Protein AF-A0A5J4PST0-F1 (afdb_monomer)

pLDDT: mean 70.12, std 13.27, rang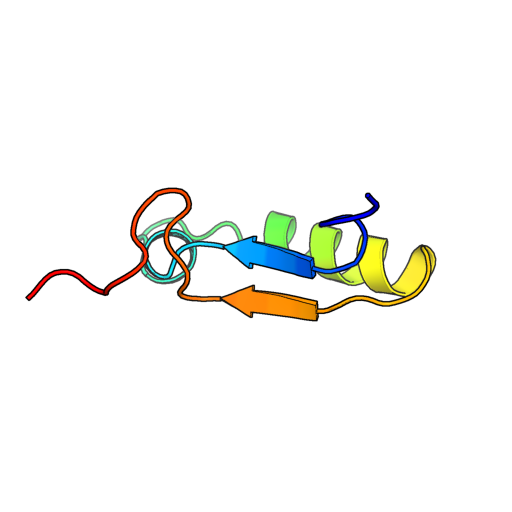e [41.94, 86.94]

Secondary structure (DSSP, 8-state):
---SSSEEEE-HHHHHSTT--HHHHHHHHHHHHHHT--EEEET--TT-SS---

Solvent-accessible surface area (backbone atoms only — not comparable to full-atom values): 3417 Å² total; per-residue (Å²): 139,83,86,64,91,45,53,47,71,39,33,48,63,53,72,70,36,98,78,45,62,61,68,59,54,50,52,50,53,51,50,28,65,70,70,80,44,61,48,76,43,75,56,41,47,99,84,45,101,59,83,85,132

Structure (mmCIF, N/CA/C/O backbone):
data_AF-A0A5J4PST0-F1
#
_entry.id   AF-A0A5J4PST0-F1
#
loop_
_atom_site.group_PDB
_atom_site.id
_atom_site.type_symbol
_atom_site.label_atom_id
_atom_site.label_alt_id
_atom_site.label_comp_id
_atom_site.label_asym_id
_atom_site.label_entity_id
_atom_site.label_seq_id
_atom_site.pdbx_PDB_ins_code
_atom_site.Cartn_x
_atom_site.Cartn_y
_atom_site.Cartn_z
_atom_site.occupancy
_atom_site.B_iso_or_equiv
_atom_site.auth_seq_id
_atom_site.auth_comp_id
_atom_site.auth_asym_id
_atom_site.auth_atom_id
_atom_site.pdbx_PDB_model_num
ATOM 1 N N . MET A 1 1 ? 12.329 17.634 8.040 1.00 44.47 1 MET A N 1
ATOM 2 C CA . MET A 1 1 ? 10.985 17.065 8.251 1.00 44.47 1 MET A CA 1
ATOM 3 C C . MET A 1 1 ? 10.565 16.499 6.906 1.00 44.47 1 MET A C 1
ATOM 5 O O . MET A 1 1 ? 10.125 17.258 6.060 1.00 44.47 1 MET A O 1
ATOM 9 N N . GLU A 1 2 ? 10.829 15.221 6.653 1.00 45.94 2 GLU A N 1
ATOM 10 C CA . GLU A 1 2 ? 10.329 14.513 5.462 1.00 45.94 2 GLU A CA 1
ATOM 11 C C . GLU A 1 2 ? 9.687 13.216 5.947 1.00 45.94 2 GLU A C 1
ATOM 13 O O . GLU A 1 2 ? 10.156 12.110 5.703 1.00 45.94 2 GLU A O 1
ATOM 18 N N . GLU A 1 3 ? 8.636 13.368 6.746 1.00 45.69 3 GLU A N 1
ATOM 19 C CA . GLU A 1 3 ? 7.738 12.259 7.029 1.00 45.69 3 GLU A CA 1
ATOM 20 C C . GLU A 1 3 ? 6.858 12.046 5.789 1.00 45.69 3 GLU A C 1
ATOM 22 O O . GLU A 1 3 ? 6.179 12.967 5.342 1.00 45.69 3 GLU A O 1
ATOM 27 N N . GLY A 1 4 ? 6.871 10.837 5.220 1.00 53.62 4 GLY A N 1
ATOM 28 C CA . GLY A 1 4 ? 5.681 10.329 4.528 1.00 53.62 4 GLY A CA 1
ATOM 29 C C . GLY A 1 4 ? 5.687 10.187 3.003 1.00 53.62 4 GLY A C 1
ATOM 30 O O . GLY A 1 4 ? 4.618 9.965 2.455 1.00 53.62 4 GLY A O 1
ATOM 31 N N . LYS A 1 5 ? 6.816 10.262 2.278 1.00 55.94 5 LYS A N 1
ATOM 32 C CA . LYS A 1 5 ? 6.779 10.059 0.805 1.00 55.94 5 LYS A CA 1
ATOM 33 C C . LYS A 1 5 ? 6.984 8.614 0.332 1.00 55.94 5 LYS A C 1
ATOM 35 O O . LYS A 1 5 ? 6.694 8.303 -0.816 1.00 55.94 5 LYS A O 1
ATOM 40 N N . LEU A 1 6 ? 7.483 7.740 1.208 1.00 64.12 6 LEU A N 1
ATOM 41 C CA . LEU A 1 6 ? 7.816 6.341 0.890 1.00 64.12 6 LEU A CA 1
ATOM 42 C C . LEU A 1 6 ? 6.962 5.328 1.667 1.00 64.12 6 LEU A C 1
ATOM 44 O O . LEU A 1 6 ? 7.179 4.126 1.541 1.00 64.12 6 LEU A O 1
ATOM 48 N N . MET A 1 7 ? 6.039 5.799 2.509 1.00 70.19 7 MET A N 1
ATOM 49 C CA . MET A 1 7 ? 5.176 4.943 3.320 1.00 70.19 7 MET A CA 1
ATOM 50 C C . MET A 1 7 ? 3.729 5.384 3.152 1.00 70.19 7 MET A C 1
ATOM 52 O O . MET A 1 7 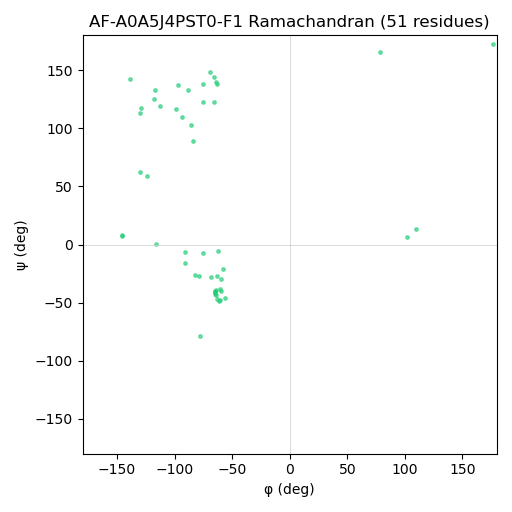? 3.378 6.480 3.581 1.00 70.19 7 MET A O 1
ATOM 56 N N . ASP A 1 8 ? 2.918 4.530 2.536 1.00 76.88 8 ASP A N 1
ATOM 57 C CA . ASP A 1 8 ? 1.471 4.722 2.424 1.00 76.88 8 ASP A CA 1
ATOM 58 C C . ASP A 1 8 ? 0.774 3.926 3.524 1.00 76.88 8 ASP A C 1
ATOM 60 O O . ASP A 1 8 ? 1.173 2.797 3.811 1.00 76.88 8 ASP A O 1
ATOM 64 N N . LYS A 1 9 ? -0.230 4.506 4.181 1.00 76.75 9 LYS A N 1
ATOM 65 C CA . LYS A 1 9 ? -1.002 3.828 5.227 1.00 76.75 9 LYS A CA 1
ATOM 66 C C . LYS A 1 9 ? -2.415 3.615 4.712 1.00 76.75 9 LYS A C 1
ATOM 68 O O . LYS A 1 9 ? -3.134 4.576 4.461 1.00 76.75 9 LYS A O 1
ATOM 73 N N . LYS A 1 10 ? -2.835 2.357 4.612 1.00 74.88 10 LYS A N 1
ATOM 74 C CA . LYS A 1 10 ? -4.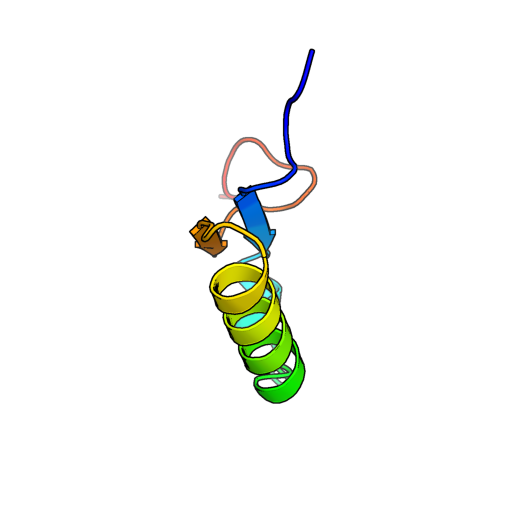193 1.990 4.200 1.00 74.88 10 LYS A CA 1
ATOM 75 C C . LYS A 1 10 ? -4.889 1.253 5.331 1.00 74.88 10 LYS A C 1
ATOM 77 O O . LYS A 1 10 ? -4.344 0.325 5.922 1.00 74.88 10 LYS A O 1
ATOM 82 N N . SER A 1 11 ? -6.122 1.637 5.635 1.00 72.81 11 SER A N 1
ATOM 83 C CA . SER A 1 11 ? -6.887 1.035 6.730 1.00 72.81 11 SER A CA 1
ATOM 84 C C . SER A 1 11 ? -7.283 -0.410 6.421 1.00 72.81 11 SER A C 1
ATOM 86 O O . SER A 1 11 ? -7.590 -0.746 5.277 1.00 72.81 11 SER A O 1
ATOM 88 N N . LEU A 1 12 ? -7.389 -1.272 7.442 1.00 73.12 12 LEU A N 1
ATOM 89 C CA . LEU A 1 12 ? -7.830 -2.662 7.235 1.00 73.12 12 LEU A CA 1
ATOM 90 C C . LEU A 1 12 ? -9.239 -2.719 6.625 1.00 73.12 12 LEU A C 1
ATOM 92 O O . LEU A 1 12 ? -9.559 -3.621 5.859 1.00 73.12 12 LEU A O 1
ATOM 96 N N . ARG A 1 13 ? -10.074 -1.716 6.917 1.00 71.31 13 ARG A N 1
ATOM 97 C CA . ARG A 1 13 ? -11.417 -1.557 6.351 1.00 71.31 13 ARG A CA 1
ATOM 98 C C . ARG A 1 13 ? -11.419 -1.339 4.835 1.00 71.31 13 ARG A C 1
ATOM 100 O O . ARG A 1 13 ? -12.388 -1.732 4.194 1.00 71.31 13 ARG A O 1
ATOM 107 N N . PHE A 1 14 ? -10.347 -0.780 4.266 1.00 73.00 14 PHE A N 1
ATOM 108 C CA . PHE A 1 14 ? -10.179 -0.666 2.816 1.00 73.00 14 PHE A CA 1
ATOM 109 C C . PHE A 1 14 ? -10.079 -2.057 2.174 1.00 73.00 14 PHE A C 1
ATOM 111 O O . PHE A 1 14 ? -10.768 -2.323 1.196 1.00 73.00 14 PHE A O 1
ATOM 118 N N . LEU A 1 15 ? -9.314 -2.977 2.780 1.00 70.94 15 LEU A N 1
ATOM 119 C CA . LEU A 1 15 ? -9.178 -4.365 2.308 1.00 70.94 15 LEU A CA 1
ATOM 120 C C . LEU A 1 15 ? -10.299 -5.313 2.751 1.00 70.94 15 LEU A C 1
ATOM 122 O O . LEU A 1 15 ? -10.542 -6.333 2.113 1.00 70.94 15 LEU A O 1
ATOM 126 N N . LYS A 1 16 ? -10.953 -5.021 3.877 1.00 69.44 16 LYS A N 1
ATOM 127 C CA . LYS A 1 16 ? -12.050 -5.832 4.430 1.00 69.44 16 LYS A CA 1
ATOM 128 C C . LYS A 1 16 ? -13.425 -5.371 3.927 1.00 69.44 16 LYS A C 1
ATOM 130 O O . LYS A 1 16 ? -14.442 -5.989 4.241 1.00 69.44 16 LYS A O 1
ATOM 135 N N . GLY A 1 17 ? -13.480 -4.263 3.192 1.00 66.31 17 GLY A N 1
ATOM 136 C CA . GLY A 1 17 ? -14.698 -3.751 2.582 1.00 66.31 17 GLY A CA 1
ATOM 137 C C . GLY A 1 17 ? -15.212 -4.697 1.498 1.00 66.31 17 GLY A C 1
ATOM 138 O O . GLY A 1 17 ? -14.447 -5.289 0.752 1.00 66.31 17 GLY A O 1
ATOM 139 N N . LYS A 1 18 ? -16.536 -4.824 1.365 1.00 63.19 18 LYS A N 1
ATOM 140 C CA . LYS A 1 18 ? -17.162 -5.645 0.307 1.00 63.19 18 LYS A CA 1
ATOM 141 C C . LYS A 1 18 ? -16.768 -5.229 -1.124 1.00 63.19 18 LYS A C 1
ATOM 143 O O . LYS A 1 18 ? -16.905 -6.041 -2.025 1.00 63.19 18 LYS A O 1
ATOM 148 N N . ASN A 1 19 ? -16.303 -3.990 -1.304 1.00 69.38 19 ASN A N 1
ATOM 149 C CA . ASN A 1 19 ? -15.813 -3.412 -2.558 1.00 69.38 19 ASN A CA 1
ATOM 150 C C . ASN A 1 19 ? -14.387 -2.884 -2.361 1.00 69.38 19 ASN A C 1
ATOM 152 O O . ASN A 1 19 ? -14.141 -1.685 -2.473 1.00 69.38 19 ASN A O 1
ATOM 156 N N . THR A 1 20 ? -13.459 -3.751 -1.974 1.00 75.88 20 THR A N 1
ATOM 157 C CA . THR A 1 20 ? -12.041 -3.388 -2.004 1.00 75.88 20 THR A CA 1
ATOM 158 C C . THR A 1 20 ? -11.606 -3.178 -3.447 1.00 75.88 20 THR A C 1
ATOM 160 O O . THR A 1 20 ? -11.722 -4.089 -4.268 1.00 75.88 20 THR A O 1
ATOM 163 N N . ASP A 1 21 ? -11.095 -1.984 -3.739 1.00 81.62 21 ASP A N 1
ATOM 164 C CA . ASP A 1 21 ? -10.574 -1.638 -5.057 1.00 81.62 21 ASP A CA 1
ATOM 165 C C . ASP A 1 21 ? -9.122 -2.123 -5.177 1.00 81.62 21 ASP A C 1
ATOM 167 O O . ASP A 1 21 ? -8.155 -1.458 -4.795 1.00 81.62 21 ASP A O 1
ATOM 171 N N . TRP A 1 22 ? -8.980 -3.369 -5.630 1.00 82.44 22 TRP A N 1
ATOM 172 C CA . TRP A 1 22 ? -7.676 -4.002 -5.833 1.00 82.44 22 TRP A CA 1
ATOM 173 C C . TRP A 1 22 ? -6.894 -3.361 -6.982 1.00 82.44 22 TRP A C 1
ATOM 175 O O . TRP A 1 22 ? -5.663 -3.350 -6.947 1.00 82.44 22 TRP A O 1
ATOM 185 N N . ASP A 1 23 ? -7.593 -2.800 -7.970 1.00 86.44 23 ASP A N 1
ATOM 186 C CA . ASP A 1 23 ? -6.990 -2.065 -9.081 1.00 86.44 23 ASP A CA 1
ATOM 187 C C . ASP A 1 23 ? -6.296 -0.787 -8.600 1.00 86.44 23 ASP A C 1
ATOM 189 O O . ASP A 1 23 ? -5.178 -0.492 -9.031 1.00 86.44 23 ASP A O 1
ATOM 193 N N . GLU A 1 24 ? -6.914 -0.040 -7.683 1.00 82.75 24 GLU A N 1
ATOM 194 C CA . GLU A 1 24 ? -6.282 1.113 -7.039 1.00 82.75 24 GLU A CA 1
ATOM 195 C C . GLU A 1 24 ? -5.021 0.702 -6.260 1.00 82.75 24 GLU A C 1
ATOM 197 O O . GLU A 1 24 ? -3.953 1.276 -6.475 1.00 82.75 24 GLU A O 1
ATOM 202 N N . LEU A 1 25 ? -5.096 -0.358 -5.445 1.00 83.31 25 LEU A N 1
ATOM 203 C CA . LEU A 1 25 ? -3.936 -0.862 -4.696 1.00 83.31 25 LEU A CA 1
ATOM 204 C C . LEU A 1 25 ? -2.786 -1.294 -5.622 1.00 83.31 25 LEU A C 1
ATOM 206 O O . LEU A 1 25 ? -1.616 -1.040 -5.333 1.00 83.31 25 LEU A O 1
ATOM 210 N N . ALA A 1 26 ? -3.101 -1.936 -6.747 1.00 86.38 26 ALA A N 1
ATOM 211 C CA . ALA A 1 26 ? -2.096 -2.331 -7.726 1.00 86.38 26 ALA A CA 1
ATOM 212 C C . ALA A 1 26 ? -1.411 -1.112 -8.366 1.00 86.38 26 ALA A C 1
ATOM 214 O O . ALA A 1 26 ? -0.191 -1.120 -8.553 1.00 86.38 26 ALA A O 1
ATOM 215 N N . LYS A 1 27 ? -2.165 -0.045 -8.665 1.00 86.50 27 LYS A N 1
ATOM 216 C CA . LYS A 1 27 ? -1.605 1.217 -9.177 1.00 86.50 27 LYS A CA 1
ATOM 217 C C . LYS A 1 27 ? -0.686 1.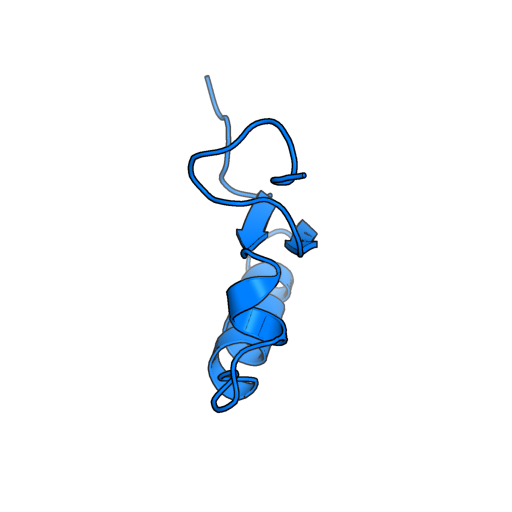887 -8.1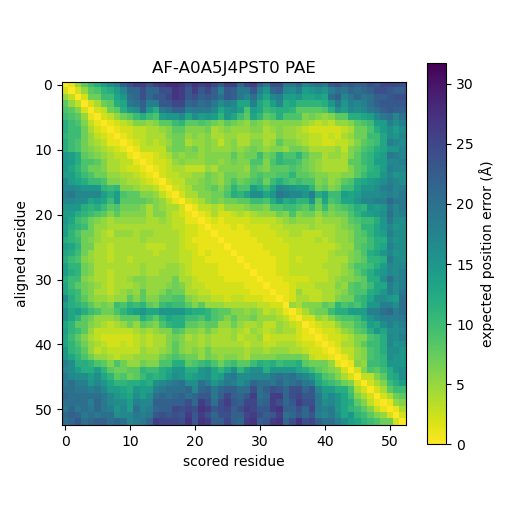62 1.00 86.50 27 LYS A C 1
ATOM 219 O O . LYS A 1 27 ? 0.370 2.381 -8.567 1.00 86.50 27 LYS A O 1
ATOM 224 N N . ASP A 1 28 ? -1.040 1.860 -6.879 1.00 83.06 28 ASP A N 1
ATOM 225 C CA . ASP A 1 28 ? -0.175 2.364 -5.806 1.00 83.06 28 ASP A CA 1
ATOM 226 C C . ASP A 1 28 ? 1.142 1.577 -5.763 1.00 83.06 28 ASP A C 1
ATOM 228 O O . ASP A 1 28 ? 2.218 2.171 -5.824 1.00 83.06 28 ASP A O 1
ATOM 232 N N . CYS A 1 29 ? 1.084 0.239 -5.783 1.00 83.38 29 CYS A N 1
ATOM 233 C CA . CYS A 1 29 ? 2.277 -0.618 -5.821 1.00 83.38 29 CYS A CA 1
ATOM 234 C C . CYS A 1 29 ? 3.192 -0.309 -7.016 1.00 83.38 29 CYS A C 1
ATOM 236 O O . CY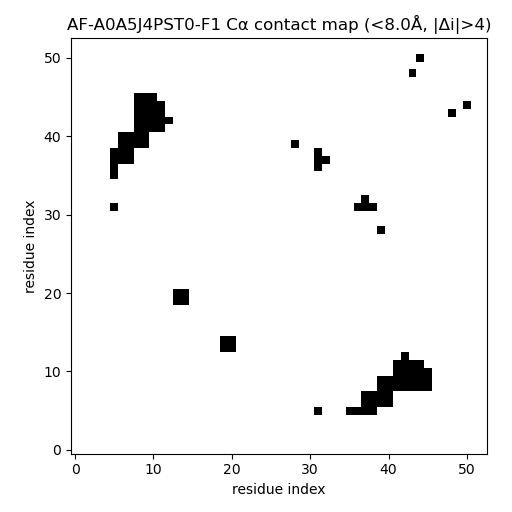S A 1 29 ? 4.409 -0.191 -6.859 1.00 83.38 29 CYS A O 1
ATOM 238 N N . ILE A 1 30 ? 2.616 -0.161 -8.213 1.00 86.94 30 ILE A N 1
ATOM 239 C CA . ILE A 1 30 ? 3.366 0.177 -9.430 1.00 86.94 30 ILE A CA 1
ATOM 240 C C . ILE A 1 30 ? 3.986 1.573 -9.309 1.00 86.94 30 ILE A C 1
ATOM 242 O O . ILE A 1 30 ? 5.140 1.773 -9.690 1.00 86.94 30 ILE A O 1
ATOM 246 N N . SER A 1 31 ? 3.251 2.537 -8.757 1.00 84.31 31 SER A N 1
ATOM 247 C CA . SER A 1 31 ? 3.743 3.903 -8.556 1.00 84.31 31 SER A CA 1
ATOM 248 C C . SER A 1 31 ? 4.905 3.938 -7.565 1.00 84.31 31 SER A C 1
ATOM 250 O O . SER A 1 31 ? 5.910 4.594 -7.838 1.00 84.31 31 SER A O 1
ATOM 252 N N . PHE A 1 32 ? 4.833 3.167 -6.475 1.00 82.25 32 PHE A N 1
ATOM 253 C CA . PHE A 1 32 ? 5.946 3.011 -5.537 1.00 82.25 32 PHE A CA 1
ATOM 254 C C . PHE A 1 32 ? 7.161 2.354 -6.186 1.00 82.25 32 PHE A C 1
ATOM 256 O O . PHE A 1 32 ? 8.270 2.872 -6.050 1.00 82.25 32 PHE A O 1
ATOM 263 N N . ALA A 1 33 ? 6.964 1.262 -6.928 1.00 84.81 33 ALA A N 1
ATOM 264 C CA . ALA A 1 33 ? 8.045 0.567 -7.626 1.00 84.81 33 ALA A CA 1
ATOM 265 C C . ALA A 1 33 ? 8.746 1.463 -8.664 1.00 84.81 33 ALA A C 1
ATOM 267 O O . ALA A 1 33 ? 9.968 1.414 -8.786 1.00 84.81 33 ALA A O 1
ATOM 268 N N . ASN A 1 34 ? 7.987 2.306 -9.373 1.00 84.81 34 ASN A N 1
ATOM 269 C CA . ASN A 1 34 ? 8.519 3.224 -10.383 1.00 84.81 34 ASN A CA 1
ATOM 270 C C . ASN A 1 34 ? 9.164 4.487 -9.795 1.00 84.81 34 ASN A C 1
ATOM 272 O O . ASN A 1 34 ? 10.020 5.080 -10.446 1.00 84.81 34 ASN A O 1
ATOM 276 N N . ALA A 1 35 ? 8.740 4.934 -8.610 1.00 80.81 35 ALA A N 1
ATOM 277 C CA . ALA A 1 35 ? 9.242 6.165 -8.008 1.00 80.81 35 ALA A CA 1
ATOM 278 C C . ALA A 1 35 ? 10.627 5.973 -7.367 1.00 80.81 35 ALA A C 1
ATOM 280 O O . ALA A 1 35 ? 11.627 6.397 -7.937 1.00 80.81 35 ALA A O 1
ATOM 281 N N . HIS A 1 36 ? 10.692 5.393 -6.167 1.00 73.69 36 HIS A N 1
ATOM 282 C CA . HIS A 1 36 ? 11.931 5.142 -5.403 1.00 73.69 36 HIS A CA 1
ATOM 283 C C . HIS A 1 36 ? 11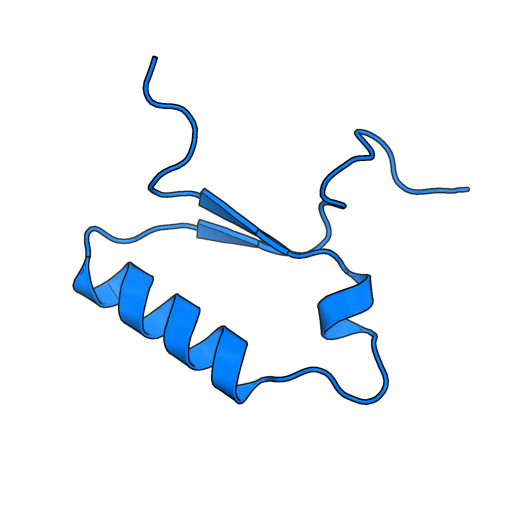.855 3.834 -4.589 1.00 73.69 36 HIS A C 1
ATOM 285 O O . HIS A 1 36 ? 12.737 3.548 -3.780 1.00 73.69 36 HIS A O 1
ATOM 291 N N . GLY A 1 37 ? 10.802 3.037 -4.785 1.00 71.81 37 GLY A N 1
ATOM 292 C CA . GLY A 1 37 ? 10.376 2.020 -3.828 1.00 71.81 37 GLY A CA 1
ATOM 293 C C . GLY A 1 37 ? 9.600 2.630 -2.657 1.00 71.81 37 GLY A C 1
ATOM 294 O O . GLY A 1 37 ? 9.590 3.843 -2.453 1.00 71.81 37 GLY A O 1
ATOM 295 N N . GLY A 1 38 ? 8.914 1.788 -1.890 1.00 78.69 38 GLY A N 1
ATOM 296 C CA . GLY A 1 38 ? 8.166 2.206 -0.708 1.00 78.69 38 GLY A CA 1
ATOM 297 C C . GLY A 1 38 ? 7.413 1.047 -0.070 1.00 78.69 38 GLY A C 1
ATOM 298 O O . GLY A 1 38 ? 7.364 -0.051 -0.624 1.00 78.69 38 GLY A O 1
ATOM 299 N N . ASN A 1 39 ? 6.838 1.304 1.100 1.00 79.62 39 ASN A N 1
ATOM 300 C CA . ASN A 1 39 ? 6.092 0.319 1.873 1.00 79.62 39 ASN A CA 1
ATOM 301 C C . ASN A 1 39 ? 4.640 0.772 2.019 1.00 79.62 39 ASN A C 1
ATOM 303 O O . ASN A 1 39 ? 4.380 1.860 2.527 1.00 79.62 39 ASN A O 1
ATOM 307 N N . ILE A 1 40 ? 3.697 -0.083 1.629 1.00 80.31 40 ILE A N 1
ATOM 308 C CA . ILE A 1 40 ? 2.277 0.133 1.911 1.00 80.31 40 ILE A CA 1
ATOM 309 C C . ILE A 1 40 ? 1.950 -0.606 3.211 1.00 80.31 40 ILE A C 1
ATOM 311 O O . ILE A 1 40 ? 1.962 -1.837 3.273 1.00 80.31 40 ILE A O 1
ATOM 315 N N . LEU A 1 41 ? 1.702 0.155 4.268 1.00 78.06 41 LEU A N 1
ATOM 316 C CA . LEU A 1 41 ? 1.309 -0.326 5.582 1.00 78.06 41 LEU A CA 1
ATOM 317 C C . LEU A 1 41 ? -0.207 -0.503 5.608 1.00 78.06 41 LEU A C 1
ATOM 319 O O . LEU A 1 41 ? -0.975 0.451 5.715 1.00 78.06 41 LEU A O 1
ATOM 323 N N . ILE A 1 42 ? -0.634 -1.754 5.509 1.00 78.25 42 ILE A N 1
ATOM 324 C CA . ILE A 1 42 ? -2.038 -2.134 5.581 1.00 78.25 42 ILE A CA 1
ATOM 325 C C . ILE A 1 42 ? -2.434 -2.391 7.036 1.00 78.25 42 ILE A C 1
ATOM 327 O O . ILE A 1 42 ? -1.775 -3.151 7.741 1.00 78.25 42 ILE A O 1
ATOM 331 N N . GLY A 1 43 ? -3.566 -1.833 7.450 1.00 69.06 43 GLY A N 1
ATOM 332 C CA . GLY A 1 43 ? -4.143 -2.039 8.774 1.00 69.06 43 GLY A CA 1
ATOM 333 C C . GLY A 1 43 ? -3.925 -0.892 9.751 1.00 69.06 43 GLY A C 1
ATOM 334 O O . GLY A 1 43 ? -4.318 -1.027 10.902 1.00 69.06 43 GLY A O 1
ATOM 335 N N . ILE A 1 44 ? -3.356 0.227 9.297 1.00 65.75 44 ILE A N 1
ATOM 336 C CA . ILE A 1 44 ? -3.217 1.448 10.095 1.00 65.75 44 ILE A CA 1
ATOM 337 C C . ILE A 1 44 ? -4.360 2.389 9.699 1.00 65.75 44 ILE A C 1
ATOM 339 O O . ILE A 1 44 ? -4.489 2.759 8.530 1.00 65.75 44 ILE A O 1
ATOM 343 N N . GLU A 1 45 ? -5.251 2.703 10.638 1.00 63.09 45 GLU A N 1
ATOM 344 C CA . GLU A 1 45 ? -6.331 3.664 10.406 1.00 63.09 45 GLU A CA 1
ATOM 345 C C . GLU A 1 45 ? -5.767 5.088 10.417 1.00 63.09 45 GLU A C 1
ATOM 347 O O . GLU A 1 45 ? -4.917 5.418 11.237 1.00 63.09 45 GLU A O 1
ATOM 352 N N . A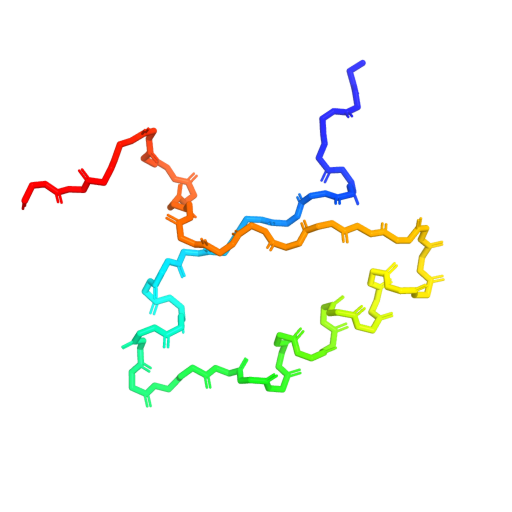SP A 1 46 ? -6.221 5.936 9.486 1.00 56.59 46 ASP A N 1
ATOM 353 C CA . ASP A 1 46 ? -5.647 7.269 9.218 1.00 56.59 46 ASP A CA 1
ATOM 354 C C . ASP A 1 46 ? -5.736 8.232 10.425 1.00 56.59 46 ASP A C 1
ATOM 356 O O . ASP A 1 46 ? -5.232 9.352 10.378 1.00 56.59 46 ASP A O 1
ATOM 360 N N . ARG A 1 47 ? -6.397 7.821 11.520 1.00 51.62 47 ARG A N 1
ATOM 361 C CA . ARG A 1 47 ? -6.664 8.645 12.710 1.00 51.62 47 ARG A CA 1
ATOM 362 C C . ARG A 1 47 ? -6.666 7.905 14.048 1.00 51.62 47 ARG A C 1
ATOM 364 O O . ARG A 1 47 ? -6.998 8.530 15.050 1.00 51.62 47 ARG A O 1
ATOM 371 N N . ASP A 1 48 ? -6.267 6.639 14.079 1.00 48.28 48 ASP A N 1
ATOM 372 C CA . ASP A 1 48 ? -6.258 5.849 15.310 1.00 48.28 48 ASP A CA 1
ATOM 373 C C . ASP A 1 48 ? -4.887 5.190 15.495 1.00 48.28 48 ASP A C 1
ATOM 375 O O . ASP A 1 48 ? -4.435 4.399 14.666 1.00 48.28 48 ASP A O 1
ATOM 379 N N . ASP A 1 49 ? -4.207 5.554 16.586 1.00 51.97 49 ASP A N 1
ATOM 380 C CA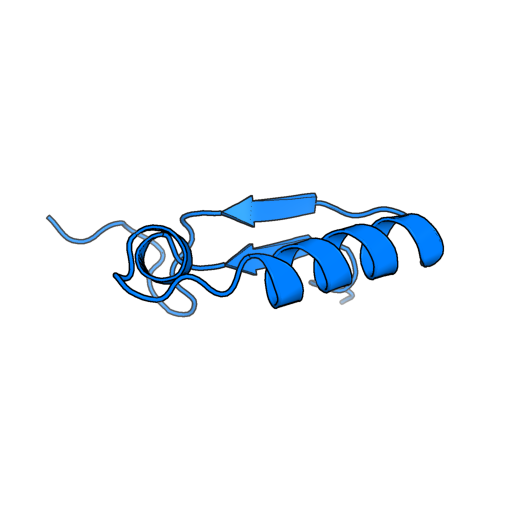 . ASP A 1 49 ? -2.917 4.973 16.995 1.00 51.97 49 ASP A CA 1
ATOM 381 C C . ASP A 1 49 ? -3.100 3.561 17.595 1.00 51.97 49 ASP A C 1
ATOM 383 O O . ASP A 1 49 ? -2.130 2.849 17.848 1.00 51.97 49 ASP A O 1
ATOM 387 N N . LEU A 1 50 ? -4.354 3.135 17.803 1.00 41.94 50 LEU A N 1
ATOM 388 C CA . LEU A 1 50 ? -4.738 1.846 18.368 1.00 41.94 50 LEU A CA 1
ATOM 389 C C . LEU A 1 50 ? -5.937 1.246 17.612 1.00 41.94 50 LEU A C 1
ATOM 391 O O . LEU A 1 50 ? -6.850 1.974 17.237 1.00 41.94 50 LEU A O 1
ATOM 395 N N . PRO A 1 51 ? -5.974 -0.082 17.405 1.00 42.53 51 PRO A N 1
ATOM 396 C CA . PRO A 1 51 ? -7.158 -0.745 16.870 1.00 42.53 51 PRO A CA 1
ATOM 397 C C . PRO A 1 51 ? -8.338 -0.616 17.857 1.00 42.53 51 PRO A C 1
ATOM 399 O O . PRO A 1 51 ? -8.116 -0.758 19.063 1.00 42.53 51 PRO A O 1
ATOM 402 N N . PRO A 1 52 ? -9.579 -0.382 17.385 1.00 59.31 52 PRO A N 1
ATOM 403 C CA . PRO A 1 52 ? -10.756 -0.385 18.253 1.00 59.31 52 PRO A CA 1
ATOM 404 C C . PRO A 1 52 ? -10.986 -1.779 18.869 1.00 59.31 52 PRO A C 1
ATOM 406 O O . PRO A 1 52 ? -10.820 -2.786 18.174 1.00 59.31 52 PRO A O 1
ATOM 409 N N . GLU A 1 53 ? -11.342 -1.809 20.164 1.00 52.09 53 GLU A N 1
ATOM 410 C CA . GLU A 1 53 ? -11.658 -3.017 20.962 1.00 52.09 53 GLU A CA 1
ATOM 411 C C . GLU A 1 53 ? -12.807 -3.866 20.389 1.00 52.09 53 GLU A C 1
ATOM 413 O O . GLU A 1 53 ? -13.798 -3.292 19.873 1.00 52.09 53 GLU A O 1
#

Sequence (53 aa):
MEEGKLMDKKSLRFLKGKNTDWDELAKDCISFANAHGGNILIGIEDRDDLPPE

Foldseek 3Di:
DDPDPAEAEAALCCVVPPDNPVVVVVVVQVCQVVPPHHYYHYHDDPPDPDDDD

Radius of gyration: 12.33 Å; Cα contacts (8 Å, |Δi|>4): 48; chains: 1; bounding box: 29×23×31 Å

Mean predicted aligned error: 9.51 Å

InterPro domains:
  IPR007421 Schlafen, AlbA_2 domain [PF04326] (4-47)
  IPR038461 Schlafen, AlbA_2 domain superfamily [G3DSA:3.30.950.30] (2-50)

Organism: NCBI:txid433724